Protein AF-A0A969EXJ0-F1 (afdb_monomer_lite)

Radius of gyration: 15.63 Å; chains: 1; bounding box: 26×30×43 Å

Sequence (86 aa):
MGRYRATAKHGTRTAAALDLRVINPNDRDFDASGVSLQLNLNGQRLAQAVSSQAIFVPRLGETRIQVEASTTLFDLARQLLVLQER

pLDDT: mean 79.86, std 16.06, range [34.34, 95.94]

Secondary structure (DSSP, 8-state):
------EE-SSSEEEEEEEEEEEE-SSS-EEES-EEEEEEETTEEEEEEEE---EEE-TTEEEEEEEEEEEEHHHHHHHHHHHHT-

Foldseek 3Di:
DDDWDWDDDPDFKIKTKDKDKDFAQAQAKDKDQWDWDFDDDPNHTFWIWIGRHIDIAHHRGMDIDITIIMGGPVSVVVNVVVVVVD

Structure (mmCIF, N/CA/C/O backbone):
data_AF-A0A969EXJ0-F1
#
_entry.id   AF-A0A969EXJ0-F1
#
loop_
_atom_site.group_PDB
_atom_site.id
_atom_site.type_symbol
_atom_site.label_atom_id
_atom_site.label_alt_id
_atom_site.label_comp_id
_atom_site.label_asym_id
_atom_site.label_entity_id
_atom_site.label_seq_id
_atom_site.pdbx_PDB_ins_code
_atom_site.Cartn_x
_atom_site.Cartn_y
_atom_site.Cartn_z
_atom_site.occupancy
_atom_site.B_iso_or_equiv
_atom_site.auth_seq_id
_atom_site.auth_comp_id
_atom_site.auth_asym_id
_atom_site.auth_atom_id
_atom_site.pdbx_PDB_model_num
ATOM 1 N N . MET A 1 1 ? 11.176 -13.113 7.110 1.00 34.34 1 MET A N 1
ATOM 2 C CA . MET A 1 1 ? 10.738 -12.501 8.387 1.00 34.34 1 MET A CA 1
ATOM 3 C C . MET A 1 1 ? 10.797 -10.982 8.248 1.00 34.34 1 MET A C 1
ATOM 5 O O . MET A 1 1 ? 11.849 -10.402 8.477 1.00 34.34 1 MET A O 1
ATOM 9 N N . GLY A 1 2 ? 9.710 -10.345 7.802 1.00 36.53 2 GLY A N 1
ATOM 10 C CA . GLY A 1 2 ? 9.600 -8.881 7.762 1.00 36.53 2 GLY A CA 1
ATOM 11 C C . GLY A 1 2 ? 9.108 -8.371 9.115 1.00 36.53 2 GLY A C 1
ATOM 12 O O . GLY A 1 2 ? 8.102 -8.862 9.620 1.00 36.53 2 GLY A O 1
ATOM 13 N N . ARG A 1 3 ? 9.844 -7.452 9.747 1.00 41.38 3 ARG A N 1
ATOM 14 C CA . ARG A 1 3 ? 9.422 -6.815 11.003 1.00 41.38 3 ARG A CA 1
ATOM 15 C C . ARG A 1 3 ? 8.600 -5.579 10.657 1.00 41.38 3 ARG A C 1
ATOM 17 O O . ARG A 1 3 ? 9.164 -4.558 10.283 1.00 41.38 3 ARG A O 1
ATOM 24 N N . TYR A 1 4 ? 7.285 -5.675 10.802 1.00 40.28 4 TYR A N 1
ATOM 25 C CA . TYR A 1 4 ? 6.382 -4.537 10.657 1.00 40.28 4 TYR A CA 1
ATOM 26 C C . TYR A 1 4 ? 6.293 -3.793 11.991 1.00 40.28 4 TYR A C 1
ATOM 28 O O . TYR A 1 4 ? 6.004 -4.391 13.028 1.00 40.28 4 TYR A O 1
ATOM 36 N N . ARG A 1 5 ? 6.583 -2.490 11.979 1.00 42.50 5 ARG A N 1
ATOM 37 C CA . ARG A 1 5 ? 6.524 -1.621 13.159 1.00 42.50 5 ARG A CA 1
ATOM 38 C C . ARG A 1 5 ? 5.303 -0.714 13.019 1.00 42.50 5 ARG A C 1
ATOM 40 O O . ARG A 1 5 ? 5.306 0.198 12.202 1.00 42.50 5 ARG A O 1
ATOM 47 N N . ALA A 1 6 ? 4.259 -0.990 13.793 1.00 50.12 6 ALA A N 1
ATOM 48 C CA . ALA A 1 6 ? 3.093 -0.121 13.908 1.00 50.12 6 ALA A CA 1
ATOM 49 C C . ALA A 1 6 ? 3.365 0.942 14.981 1.00 50.12 6 ALA A C 1
ATOM 51 O O . ALA A 1 6 ? 3.790 0.609 16.088 1.00 50.12 6 ALA A O 1
ATOM 52 N N . THR A 1 7 ? 3.127 2.215 14.666 1.00 47.69 7 THR A N 1
ATOM 53 C CA . THR A 1 7 ? 3.294 3.319 15.625 1.00 47.69 7 THR A CA 1
ATOM 54 C C . THR A 1 7 ? 1.923 3.932 15.884 1.00 47.69 7 THR A C 1
ATOM 56 O O . THR A 1 7 ? 1.332 4.530 14.989 1.00 47.69 7 THR A O 1
ATOM 59 N N . ALA A 1 8 ? 1.387 3.750 17.092 1.00 45.91 8 ALA A N 1
ATOM 60 C CA . ALA A 1 8 ? 0.126 4.354 17.512 1.00 45.91 8 ALA A CA 1
ATOM 61 C C . ALA A 1 8 ? 0.416 5.667 18.259 1.00 45.91 8 ALA A C 1
ATOM 63 O O . ALA A 1 8 ? 1.040 5.658 19.319 1.00 45.91 8 ALA A O 1
ATOM 64 N N . LYS A 1 9 ? -0.028 6.803 17.711 1.00 39.41 9 LYS A N 1
ATOM 65 C CA . LYS A 1 9 ? -0.110 8.085 18.430 1.00 39.41 9 LYS A CA 1
ATOM 66 C C . LYS A 1 9 ? -1.584 8.420 18.663 1.00 39.41 9 LYS A C 1
ATOM 68 O O . LYS A 1 9 ? -2.435 8.074 17.852 1.00 39.41 9 LYS A O 1
ATOM 73 N N . HIS A 1 10 ? -1.871 9.024 19.813 1.00 49.53 10 HIS A N 1
ATOM 74 C CA . HIS A 1 10 ? -3.213 9.248 20.347 1.00 49.53 10 HIS A CA 1
ATOM 75 C C . HIS A 1 10 ? -4.140 9.911 19.313 1.00 49.53 10 HIS A C 1
ATOM 77 O O . HIS A 1 10 ? -3.875 11.022 18.862 1.00 49.53 10 HIS A O 1
ATOM 83 N N . GLY A 1 11 ? -5.203 9.186 18.942 1.00 48.94 11 GLY A N 1
ATOM 84 C CA . GLY A 1 11 ? -6.179 9.564 17.916 1.00 48.94 11 GLY A CA 1
ATOM 85 C C . GLY A 1 11 ? -6.496 8.440 16.919 1.00 48.94 11 GLY A C 1
ATOM 86 O O . GLY A 1 11 ? -6.263 8.618 15.737 1.00 48.94 11 GLY A O 1
ATOM 87 N N . THR A 1 12 ? -6.996 7.285 17.392 1.00 65.38 12 THR A N 1
ATOM 88 C CA . THR A 1 12 ? -7.701 6.184 16.663 1.00 65.38 12 THR A CA 1
ATOM 89 C C . THR A 1 12 ? -7.168 5.641 15.320 1.00 65.38 12 THR A C 1
ATOM 91 O O . THR A 1 12 ? -7.793 4.740 14.758 1.00 65.38 12 THR A O 1
ATOM 94 N N . ARG A 1 13 ? -6.026 6.106 14.806 1.00 61.56 13 ARG A N 1
ATOM 95 C CA . ARG A 1 13 ? -5.484 5.739 13.494 1.00 61.56 13 ARG A CA 1
ATOM 96 C C . ARG A 1 13 ? -4.068 5.200 13.654 1.00 61.56 13 ARG A C 1
ATOM 98 O O . ARG A 1 13 ? -3.192 5.856 14.212 1.00 61.56 13 ARG A O 1
ATOM 105 N N . THR A 1 14 ? -3.853 3.982 13.185 1.00 70.62 14 THR A N 1
ATOM 106 C CA . THR A 1 14 ? -2.553 3.311 13.193 1.00 70.62 14 THR A CA 1
ATOM 107 C C . THR A 1 14 ? -2.068 3.190 11.759 1.00 70.62 14 THR A C 1
ATOM 109 O O . THR A 1 14 ? -2.833 2.788 10.888 1.00 70.62 14 THR A O 1
ATOM 112 N N . ALA A 1 15 ? -0.808 3.544 11.512 1.00 78.62 15 ALA A N 1
ATOM 113 C CA . ALA A 1 15 ? -0.166 3.319 10.225 1.00 78.62 15 ALA A CA 1
ATOM 114 C C . ALA A 1 15 ? 0.673 2.035 10.272 1.00 78.62 15 ALA A C 1
ATOM 116 O O . ALA A 1 15 ? 1.392 1.788 11.246 1.00 78.62 15 ALA A O 1
ATOM 117 N N . ALA A 1 16 ? 0.579 1.232 9.217 1.00 80.50 16 ALA A N 1
ATOM 118 C CA . ALA A 1 16 ? 1.398 0.054 8.983 1.00 80.50 16 ALA A CA 1
ATOM 119 C C . ALA A 1 16 ? 2.086 0.184 7.621 1.00 80.50 16 ALA A C 1
ATOM 121 O O . ALA A 1 16 ? 1.431 0.429 6.609 1.00 80.50 16 ALA A O 1
ATOM 122 N N . ALA A 1 17 ? 3.405 0.007 7.592 1.00 82.69 17 ALA A N 1
ATOM 123 C CA . ALA A 1 17 ? 4.144 -0.077 6.340 1.00 82.69 17 ALA A CA 1
ATOM 124 C C . ALA A 1 17 ? 3.881 -1.433 5.671 1.00 82.69 17 ALA A C 1
ATOM 126 O O . ALA A 1 17 ? 4.024 -2.476 6.311 1.00 82.69 17 ALA A O 1
ATOM 127 N N . LEU A 1 18 ? 3.512 -1.416 4.394 1.00 83.62 18 LEU A N 1
ATOM 128 C CA . LEU A 1 18 ? 3.322 -2.598 3.564 1.00 83.62 18 LEU A CA 1
ATOM 129 C C . LEU A 1 18 ? 4.358 -2.594 2.442 1.00 83.62 18 LEU A C 1
ATOM 131 O O . LEU A 1 18 ? 4.412 -1.653 1.655 1.00 83.62 18 LEU A O 1
ATOM 135 N N . ASP A 1 19 ? 5.134 -3.670 2.357 1.00 89.25 19 ASP A N 1
ATOM 136 C CA . ASP A 1 19 ? 5.984 -3.967 1.206 1.00 89.25 19 ASP A CA 1
ATOM 137 C C . ASP A 1 19 ? 5.185 -4.785 0.195 1.00 89.25 19 ASP A C 1
ATOM 139 O O . ASP A 1 19 ? 4.827 -5.938 0.452 1.00 89.25 19 ASP A O 1
ATOM 143 N N . LEU A 1 20 ? 4.901 -4.194 -0.961 1.00 87.62 20 LEU A N 1
ATOM 144 C CA . LEU A 1 20 ? 4.176 -4.843 -2.043 1.00 87.62 20 LEU A CA 1
ATOM 145 C C . LEU A 1 20 ? 5.139 -5.157 -3.179 1.00 87.62 20 LEU A C 1
ATOM 147 O O . LEU A 1 20 ? 5.926 -4.311 -3.604 1.00 87.62 20 LEU A O 1
ATOM 151 N N . ARG A 1 21 ? 5.040 -6.374 -3.710 1.00 91.81 21 ARG A N 1
ATOM 152 C CA . ARG A 1 21 ? 5.759 -6.779 -4.913 1.00 91.81 21 ARG A CA 1
ATOM 153 C C . ARG A 1 21 ? 4.794 -6.792 -6.085 1.00 91.81 21 ARG A C 1
ATOM 155 O O . ARG A 1 21 ? 3.879 -7.611 -6.114 1.00 91.81 21 ARG A O 1
ATOM 162 N N . VAL A 1 22 ? 5.010 -5.892 -7.033 1.00 89.88 22 VAL A N 1
ATOM 163 C CA . VAL A 1 22 ? 4.225 -5.808 -8.263 1.00 89.88 22 VAL A CA 1
ATOM 164 C C . VAL A 1 22 ? 4.995 -6.522 -9.359 1.00 89.88 22 VAL A C 1
ATOM 166 O O . VAL A 1 22 ? 6.154 -6.201 -9.602 1.00 89.88 22 VAL A O 1
ATOM 169 N N . ILE A 1 23 ? 4.353 -7.495 -9.997 1.00 93.25 23 ILE A N 1
ATOM 170 C CA . ILE A 1 23 ? 4.917 -8.252 -11.114 1.00 93.25 23 ILE A CA 1
ATOM 171 C C . ILE A 1 23 ? 4.178 -7.818 -12.372 1.00 93.25 23 ILE A C 1
ATOM 173 O O . ILE A 1 23 ? 2.946 -7.815 -12.390 1.00 93.25 23 ILE A O 1
ATOM 177 N N . ASN A 1 24 ? 4.924 -7.468 -13.414 1.00 95.19 24 ASN A N 1
ATOM 178 C CA . ASN A 1 24 ? 4.380 -7.148 -14.721 1.00 95.19 24 ASN A CA 1
ATOM 179 C C . ASN A 1 24 ? 4.601 -8.334 -15.672 1.00 95.19 24 ASN A C 1
ATOM 181 O O . ASN A 1 24 ? 5.679 -8.4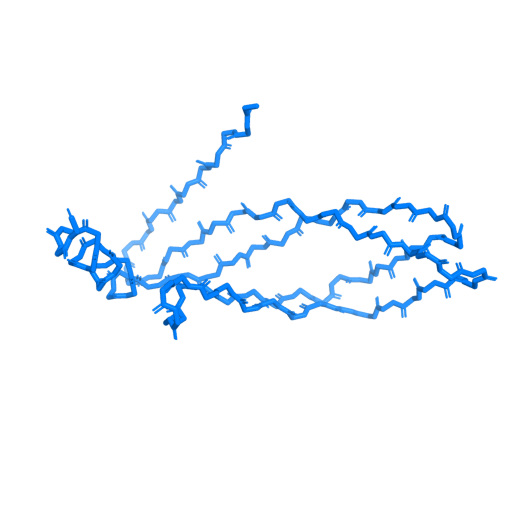62 -16.249 1.00 95.19 24 ASN A O 1
ATOM 185 N N . PRO A 1 25 ? 3.599 -9.212 -15.854 1.00 94.00 25 PRO A N 1
ATOM 186 C CA . PRO A 1 25 ? 3.712 -10.350 -16.762 1.00 94.00 25 PRO A CA 1
ATOM 187 C C . PRO A 1 25 ? 3.582 -9.947 -18.23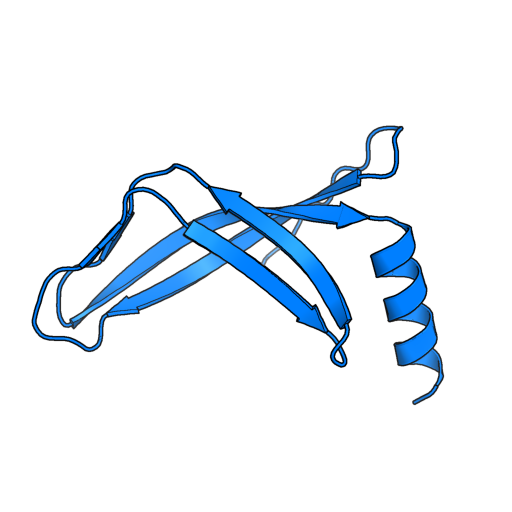9 1.00 94.00 25 PRO A C 1
ATOM 189 O O . PRO A 1 25 ? 3.664 -10.806 -19.111 1.00 94.00 25 PRO A O 1
ATOM 192 N N . ASN A 1 26 ? 3.324 -8.669 -18.534 1.00 95.75 26 ASN A N 1
ATOM 193 C CA . ASN A 1 26 ? 3.146 -8.191 -19.897 1.00 95.75 26 ASN A CA 1
ATOM 194 C C . ASN A 1 26 ? 4.491 -7.786 -20.512 1.00 95.75 26 ASN A C 1
ATOM 196 O O . ASN A 1 26 ? 5.394 -7.323 -19.816 1.00 95.75 26 ASN A O 1
ATOM 200 N N . ASP A 1 27 ? 4.581 -7.860 -21.839 1.00 95.62 27 ASP A N 1
ATOM 201 C CA . ASP A 1 27 ? 5.752 -7.411 -22.608 1.00 95.62 27 ASP A CA 1
ATOM 202 C C . ASP A 1 27 ? 5.733 -5.898 -22.913 1.00 95.62 27 ASP A C 1
ATOM 204 O O . ASP A 1 27 ? 6.156 -5.431 -23.965 1.00 95.62 27 ASP A O 1
ATOM 208 N N . ARG A 1 28 ? 5.184 -5.106 -21.993 1.00 95.94 28 ARG A N 1
ATOM 209 C CA . ARG A 1 28 ? 5.147 -3.641 -22.069 1.00 95.94 28 ARG A CA 1
ATOM 210 C C . ARG A 1 28 ? 5.418 -3.062 -20.702 1.00 95.94 28 ARG A C 1
ATOM 212 O O . ARG A 1 28 ? 4.987 -3.646 -19.710 1.00 95.94 28 ARG A O 1
ATOM 219 N N . ASP A 1 29 ? 6.083 -1.920 -20.664 1.00 94.38 29 ASP A N 1
ATOM 220 C CA . ASP A 1 29 ? 6.325 -1.211 -19.415 1.00 94.38 29 ASP A CA 1
ATOM 221 C C . ASP A 1 29 ? 5.008 -0.697 -18.820 1.00 94.38 29 ASP A C 1
ATOM 223 O O . ASP A 1 29 ? 4.030 -0.445 -19.534 1.00 94.38 29 ASP A O 1
ATOM 227 N N . PHE A 1 30 ? 4.972 -0.596 -17.493 1.00 92.19 30 PHE A N 1
ATOM 228 C CA . PHE A 1 30 ? 3.818 -0.106 -16.754 1.00 92.19 30 PHE A CA 1
ATOM 229 C C . PHE A 1 30 ? 4.210 1.099 -15.901 1.00 92.19 30 PHE A C 1
ATOM 231 O O . PHE A 1 30 ? 4.997 0.970 -14.963 1.00 92.19 30 PHE A O 1
ATOM 238 N N . ASP A 1 31 ? 3.605 2.242 -16.215 1.00 93.31 31 ASP A N 1
ATOM 239 C CA . ASP A 1 31 ? 3.745 3.501 -15.490 1.00 93.31 31 ASP A CA 1
ATOM 240 C C . ASP A 1 31 ? 2.449 3.846 -14.757 1.00 93.31 31 ASP A C 1
ATOM 242 O O . ASP A 1 31 ? 1.370 3.894 -15.354 1.00 93.31 31 ASP A O 1
ATOM 246 N N . ALA A 1 32 ? 2.550 4.132 -13.461 1.00 89.00 32 ALA A N 1
ATOM 247 C CA . ALA A 1 32 ? 1.435 4.602 -12.648 1.00 89.00 32 ALA A CA 1
ATOM 248 C C . ALA A 1 32 ? 1.843 5.824 -11.827 1.00 89.00 32 ALA A C 1
ATOM 250 O O . ALA A 1 32 ? 2.896 5.835 -11.202 1.00 89.00 32 ALA A O 1
ATOM 251 N N . SER A 1 33 ? 0.987 6.844 -11.765 1.00 91.00 33 SER A N 1
ATOM 252 C CA . SER A 1 33 ? 1.228 8.058 -10.962 1.00 91.00 33 SER A CA 1
ATOM 253 C C . SER A 1 33 ? 0.880 7.894 -9.477 1.00 91.00 33 SER A C 1
ATOM 255 O O . SER A 1 33 ? 0.985 8.842 -8.704 1.00 91.00 33 SER A O 1
ATOM 257 N N . GLY A 1 34 ? 0.416 6.713 -9.079 1.00 87.62 34 GLY A N 1
ATOM 258 C CA . GLY A 1 34 ? 0.029 6.417 -7.711 1.00 87.62 34 GLY A CA 1
ATOM 259 C C . GLY A 1 34 ? -0.602 5.039 -7.578 1.00 87.62 34 GLY A C 1
ATOM 260 O O . GLY A 1 34 ? -0.897 4.365 -8.566 1.00 87.62 34 GLY A O 1
ATOM 261 N N . VAL A 1 35 ? -0.820 4.625 -6.335 1.00 86.94 35 VAL A N 1
ATOM 262 C CA . VAL A 1 35 ? -1.418 3.339 -5.973 1.00 86.94 35 VAL A CA 1
ATOM 263 C C . VAL A 1 35 ? -2.448 3.539 -4.883 1.00 86.94 35 VAL A C 1
ATOM 265 O O . VAL A 1 35 ? -2.201 4.222 -3.891 1.00 86.94 35 VAL A O 1
ATOM 268 N N . SER A 1 36 ? -3.593 2.882 -5.043 1.00 88.75 36 SER A N 1
ATOM 269 C CA . SER A 1 36 ? -4.554 2.676 -3.967 1.00 88.75 36 SER A CA 1
ATOM 270 C C . SER A 1 36 ? -4.615 1.194 -3.630 1.00 88.75 36 SER A C 1
ATOM 272 O O . SER A 1 36 ? -4.726 0.351 -4.519 1.00 88.75 36 SER A O 1
ATOM 274 N N . LEU A 1 37 ? -4.538 0.881 -2.340 1.00 86.00 37 LEU A N 1
ATOM 275 C CA . LEU A 1 37 ? -4.648 -0.476 -1.828 1.00 86.00 37 LEU A CA 1
ATOM 276 C C . LEU A 1 37 ? -5.750 -0.535 -0.771 1.00 86.00 37 LEU A C 1
ATOM 278 O O . LEU A 1 37 ? -5.819 0.317 0.115 1.00 86.00 37 LEU A O 1
ATOM 282 N N . GLN A 1 38 ? -6.566 -1.583 -0.824 1.00 89.00 38 GLN A N 1
ATOM 283 C CA . GLN A 1 38 ? -7.490 -1.947 0.242 1.00 89.00 38 GLN A CA 1
ATOM 284 C C . GLN A 1 38 ? -7.161 -3.362 0.712 1.00 89.00 38 GLN A C 1
ATOM 286 O O . GLN A 1 38 ? -7.247 -4.314 -0.061 1.00 89.00 38 GLN A O 1
ATOM 291 N N . LEU A 1 39 ? -6.803 -3.500 1.986 1.00 85.00 39 LEU A N 1
ATOM 292 C CA . LEU A 1 39 ? -6.593 -4.794 2.618 1.00 85.00 39 LEU A CA 1
ATOM 293 C C . LEU A 1 39 ? -7.902 -5.244 3.263 1.00 85.00 39 LEU A C 1
ATOM 295 O O . LEU A 1 39 ? -8.408 -4.583 4.174 1.00 85.00 39 LEU A O 1
ATOM 299 N N . ASN A 1 40 ? -8.427 -6.374 2.799 1.00 85.25 40 ASN A N 1
ATOM 300 C CA . ASN A 1 40 ? -9.581 -7.030 3.398 1.00 85.25 40 ASN A CA 1
ATOM 301 C C . ASN A 1 40 ? -9.139 -8.321 4.084 1.00 85.25 40 ASN A C 1
ATOM 303 O O . ASN A 1 40 ? -8.377 -9.097 3.509 1.00 85.25 40 ASN A O 1
ATOM 307 N N . LEU A 1 41 ? -9.650 -8.567 5.284 1.00 82.38 41 LEU A N 1
ATOM 308 C CA . LEU A 1 41 ? -9.437 -9.790 6.042 1.00 82.38 41 LEU A CA 1
ATOM 309 C C . LEU A 1 41 ? -10.807 -10.315 6.478 1.00 82.38 41 LEU A C 1
ATOM 311 O O . LEU A 1 41 ? -11.657 -9.547 6.917 1.00 82.38 41 LEU A O 1
ATOM 315 N N . ASN A 1 42 ? -11.072 -11.605 6.253 1.00 83.56 42 ASN A N 1
ATOM 316 C CA . ASN A 1 42 ? -12.385 -12.222 6.503 1.00 83.56 42 ASN A CA 1
ATOM 317 C C . ASN A 1 42 ? -13.571 -11.474 5.850 1.00 83.56 42 ASN A C 1
ATOM 319 O O . ASN A 1 42 ? -14.651 -11.369 6.422 1.00 83.56 42 ASN A O 1
ATOM 323 N N . GLY A 1 43 ? -13.363 -10.919 4.651 1.00 82.44 43 GLY A N 1
ATOM 324 C CA . GLY A 1 43 ? -14.389 -10.160 3.924 1.00 82.44 43 GLY A CA 1
ATOM 325 C C . GLY A 1 43 ? -14.638 -8.743 4.454 1.00 82.44 43 GLY A C 1
ATOM 326 O O . GLY A 1 43 ? -15.493 -8.040 3.923 1.00 82.44 43 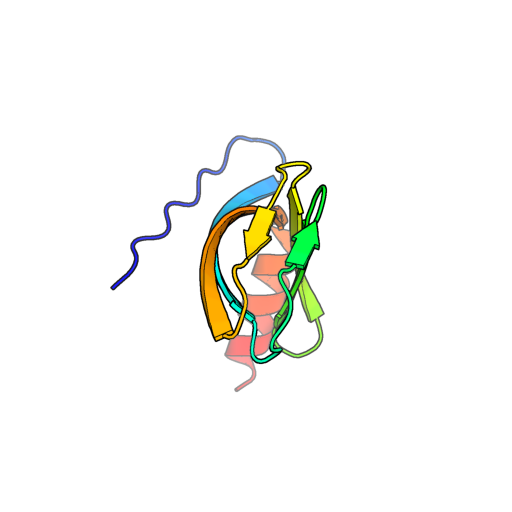GLY A O 1
ATOM 327 N N . GLN A 1 44 ? -13.887 -8.295 5.461 1.00 82.06 44 GLN A N 1
ATOM 328 C CA . GLN A 1 44 ? -14.022 -6.970 6.057 1.00 82.06 44 GLN A CA 1
ATOM 329 C C . GLN A 1 44 ? -12.769 -6.132 5.817 1.00 82.06 44 GLN A C 1
ATOM 331 O O . GLN A 1 44 ? -11.651 -6.644 5.796 1.00 82.06 44 GLN A O 1
ATOM 336 N N . ARG A 1 45 ? -12.951 -4.824 5.624 1.00 83.06 45 ARG A N 1
ATOM 337 C CA . ARG A 1 45 ? -11.838 -3.892 5.431 1.00 83.06 45 ARG A CA 1
ATOM 338 C C . ARG A 1 45 ? -11.039 -3.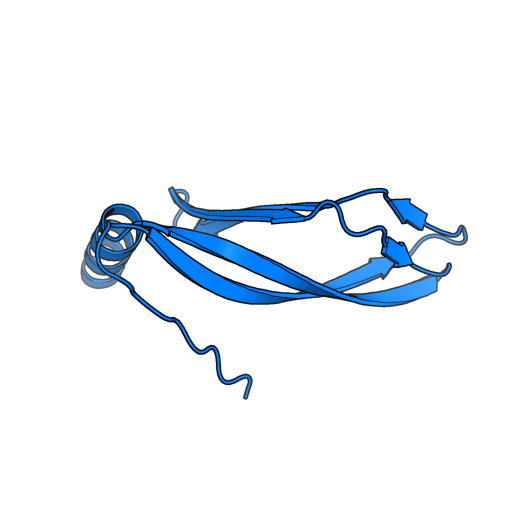780 6.727 1.00 83.06 45 ARG A C 1
ATOM 340 O O . ARG A 1 45 ? -11.597 -3.420 7.754 1.00 83.06 45 ARG A O 1
ATOM 347 N N . LEU A 1 46 ? -9.740 -4.047 6.643 1.00 83.88 46 LEU A N 1
ATOM 348 C CA . LEU A 1 46 ? -8.801 -3.906 7.754 1.00 83.88 46 LEU A CA 1
ATOM 349 C C . LEU A 1 46 ? -7.977 -2.622 7.626 1.00 83.88 46 LEU A C 1
ATOM 351 O O . LEU A 1 46 ? -7.779 -1.909 8.608 1.00 83.88 46 LEU A O 1
ATOM 355 N N . ALA A 1 47 ? -7.486 -2.337 6.416 1.00 86.06 47 ALA A N 1
ATOM 356 C CA . ALA A 1 47 ? -6.606 -1.205 6.151 1.00 86.06 47 ALA A CA 1
ATOM 357 C C . ALA A 1 47 ? -6.823 -0.631 4.748 1.00 86.06 47 ALA A C 1
ATOM 359 O O . ALA A 1 47 ? -7.239 -1.336 3.823 1.00 86.06 47 ALA A O 1
ATOM 360 N N . GLN A 1 48 ? -6.487 0.645 4.575 1.00 87.19 48 GLN A N 1
ATOM 361 C CA . GLN A 1 48 ? -6.461 1.303 3.273 1.00 87.19 48 GLN A CA 1
ATOM 362 C C . GLN A 1 48 ? -5.193 2.146 3.136 1.00 87.19 48 GLN A C 1
ATOM 364 O O . GLN A 1 48 ? -4.804 2.847 4.070 1.00 87.19 48 GLN A O 1
ATOM 369 N N . ALA A 1 49 ? -4.568 2.095 1.963 1.00 84.44 49 ALA A N 1
ATOM 370 C CA . ALA A 1 49 ? -3.415 2.909 1.605 1.00 84.44 49 ALA A CA 1
ATOM 371 C C . ALA A 1 49 ? -3.698 3.685 0.319 1.00 84.44 49 ALA A C 1
ATOM 373 O O . ALA A 1 49 ? -4.359 3.183 -0.597 1.00 84.44 49 ALA A O 1
ATOM 374 N N . VAL A 1 50 ? -3.172 4.901 0.246 1.00 87.56 50 VAL A N 1
ATOM 375 C CA . VAL A 1 50 ? -3.089 5.679 -0.990 1.00 87.56 50 VAL A CA 1
ATOM 376 C C . VAL A 1 50 ? -1.699 6.293 -1.032 1.00 87.56 50 VAL A C 1
ATOM 378 O O . VAL A 1 50 ? -1.289 6.944 -0.076 1.00 87.56 50 VAL A O 1
ATOM 381 N N . SER A 1 51 ? -0.978 6.066 -2.122 1.00 84.75 51 SER A N 1
ATOM 382 C CA . SER A 1 51 ? 0.316 6.681 -2.393 1.00 84.75 51 SER A CA 1
ATOM 383 C C . SER A 1 51 ? 0.244 7.406 -3.729 1.00 84.75 51 SER A C 1
ATOM 385 O O . SER A 1 51 ? -0.215 6.836 -4.714 1.00 84.75 51 SER A O 1
ATOM 387 N N . SER A 1 52 ? 0.695 8.656 -3.766 1.00 86.00 52 SER A N 1
ATOM 388 C CA . SER A 1 52 ? 0.870 9.440 -4.996 1.00 86.00 52 SER A CA 1
ATOM 389 C C . SER A 1 52 ? 2.281 9.297 -5.576 1.00 86.00 52 SER A C 1
ATOM 391 O O . SER A 1 52 ? 2.709 10.117 -6.384 1.00 86.00 52 SER A O 1
ATOM 393 N N . GLN A 1 53 ? 3.050 8.315 -5.101 1.00 86.06 53 GLN A N 1
ATOM 394 C CA . GLN A 1 53 ? 4.373 8.033 -5.633 1.00 86.06 53 GLN A CA 1
ATOM 395 C C . GLN A 1 53 ? 4.236 7.394 -7.013 1.00 86.06 53 GLN A C 1
ATOM 397 O O . GLN A 1 53 ? 3.508 6.413 -7.171 1.00 86.06 53 GLN A O 1
ATOM 402 N N . ALA A 1 54 ? 4.957 7.940 -7.991 1.00 87.75 54 ALA A N 1
ATOM 403 C CA . ALA A 1 54 ? 5.047 7.339 -9.310 1.00 87.75 54 ALA A CA 1
ATOM 404 C C . ALA A 1 5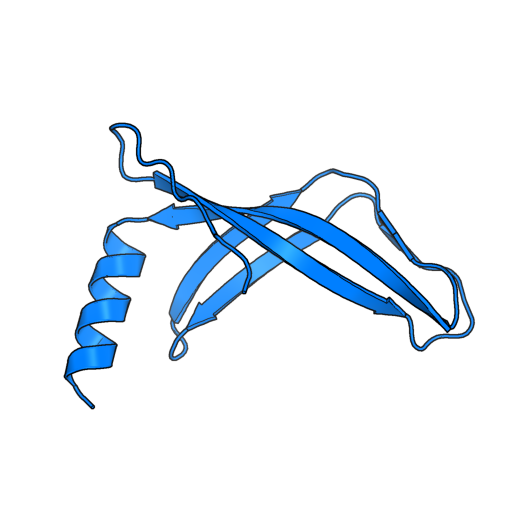4 ? 5.771 5.987 -9.235 1.00 87.75 54 ALA A C 1
ATOM 406 O O . ALA A 1 54 ? 6.759 5.833 -8.511 1.00 87.75 54 ALA A O 1
ATOM 407 N N . ILE A 1 55 ? 5.273 5.007 -9.981 1.00 89.69 55 ILE A N 1
ATOM 408 C CA . ILE A 1 55 ? 5.783 3.641 -10.007 1.00 89.69 55 ILE A CA 1
ATOM 409 C C . ILE A 1 55 ? 6.002 3.245 -11.452 1.00 89.69 55 ILE A C 1
ATOM 411 O O . ILE A 1 55 ? 5.088 3.335 -12.268 1.00 89.69 55 ILE A O 1
ATOM 415 N N . PHE A 1 56 ? 7.205 2.750 -11.710 1.00 93.56 56 PHE A N 1
ATOM 416 C CA . PHE A 1 56 ? 7.590 2.129 -12.962 1.00 93.56 56 PHE A CA 1
ATOM 417 C C . PHE A 1 56 ? 7.800 0.633 -12.725 1.00 93.56 56 PHE A C 1
ATOM 419 O O . PHE A 1 56 ? 8.531 0.232 -11.809 1.00 93.56 56 PHE A O 1
ATOM 426 N N . VAL A 1 57 ? 7.148 -0.201 -13.532 1.00 93.94 57 VAL A N 1
ATOM 427 C CA . VAL A 1 57 ? 7.351 -1.652 -13.535 1.00 93.94 57 VAL A CA 1
ATOM 428 C C . VAL A 1 57 ? 7.789 -2.080 -14.936 1.00 93.94 57 VAL A C 1
ATOM 430 O O . VAL A 1 57 ? 6.970 -2.032 -15.861 1.00 93.94 57 VAL A O 1
ATOM 433 N N . PRO A 1 58 ? 9.054 -2.503 -15.112 1.00 95.12 58 PRO A N 1
ATOM 434 C CA . PRO A 1 58 ? 9.561 -2.887 -16.423 1.00 95.12 58 PRO A CA 1
ATOM 435 C C . PRO A 1 58 ? 8.809 -4.105 -16.965 1.00 95.12 58 PRO A C 1
ATOM 437 O O . PRO A 1 58 ? 8.305 -4.934 -16.196 1.00 95.12 58 PRO A O 1
ATOM 440 N N . ARG A 1 59 ? 8.742 -4.224 -18.293 1.00 95.94 59 ARG A N 1
ATOM 441 C CA . ARG A 1 59 ? 8.171 -5.398 -18.966 1.00 95.94 59 ARG A CA 1
ATOM 442 C C . ARG A 1 59 ? 8.802 -6.698 -18.465 1.00 95.94 59 ARG A C 1
ATOM 444 O O . ARG A 1 59 ? 10.016 -6.767 -18.268 1.00 95.94 59 ARG A O 1
ATOM 451 N N . LEU A 1 60 ? 7.975 -7.729 -18.285 1.00 95.25 60 LEU A N 1
ATOM 452 C CA . LEU A 1 60 ? 8.397 -9.052 -17.801 1.00 95.25 60 LEU A CA 1
ATOM 453 C C . LEU A 1 60 ? 9.241 -8.996 -16.507 1.00 95.25 60 LEU A C 1
ATOM 455 O O . LEU A 1 60 ? 10.116 -9.835 -16.292 1.00 95.25 60 LEU A O 1
ATOM 459 N N . GLY A 1 61 ? 8.996 -7.995 -15.655 1.00 93.25 61 GLY A N 1
ATOM 460 C CA . GLY A 1 61 ? 9.798 -7.703 -14.469 1.00 93.25 61 GLY A CA 1
ATOM 461 C C . GLY A 1 61 ? 8.978 -7.528 -13.194 1.00 93.25 61 GLY A C 1
ATOM 462 O O . GLY A 1 61 ? 7.760 -7.722 -13.163 1.00 93.25 61 GLY A O 1
ATOM 463 N N . GLU A 1 62 ? 9.665 -7.153 -12.116 1.00 94.06 62 GLU A N 1
ATOM 464 C CA . GLU A 1 62 ? 9.051 -6.855 -10.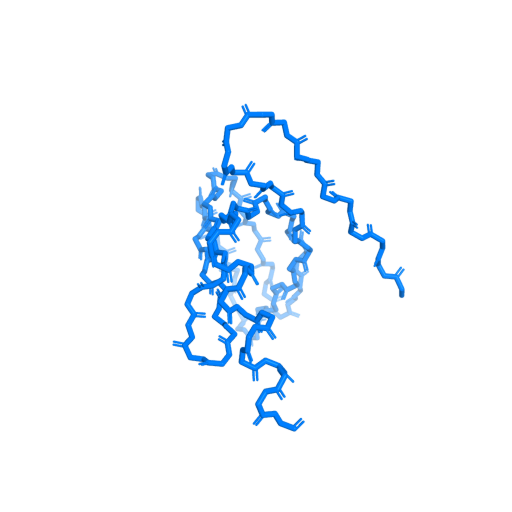824 1.00 94.06 62 GLU A CA 1
ATOM 465 C C . GLU A 1 62 ? 9.621 -5.577 -10.201 1.00 94.06 62 GLU A C 1
ATOM 467 O O . GLU A 1 62 ? 10.806 -5.278 -10.339 1.00 94.06 62 GLU A O 1
ATOM 472 N N . THR A 1 63 ? 8.775 -4.861 -9.462 1.00 91.69 63 THR A N 1
ATOM 473 C CA . THR A 1 63 ? 9.158 -3.696 -8.655 1.00 91.69 63 THR A CA 1
ATOM 474 C C . THR A 1 63 ? 8.591 -3.860 -7.246 1.00 91.69 63 THR A C 1
ATOM 476 O O . THR A 1 63 ? 7.467 -4.336 -7.060 1.00 91.69 63 THR A O 1
ATOM 479 N N . ARG A 1 64 ? 9.368 -3.467 -6.230 1.00 92.19 64 ARG A N 1
ATOM 480 C CA . ARG A 1 64 ? 8.893 -3.380 -4.842 1.00 92.19 64 ARG A CA 1
ATOM 481 C C . ARG A 1 64 ? 8.479 -1.957 -4.532 1.00 92.19 64 ARG A C 1
ATOM 483 O O . ARG A 1 64 ? 9.244 -1.030 -4.779 1.00 92.19 64 ARG A O 1
ATOM 490 N N . ILE A 1 65 ? 7.286 -1.806 -3.980 1.00 88.94 65 ILE A N 1
ATOM 491 C CA . ILE A 1 65 ? 6.739 -0.519 -3.566 1.00 88.94 65 ILE A CA 1
ATOM 492 C C . ILE A 1 65 ? 6.378 -0.607 -2.089 1.00 88.94 65 ILE A C 1
ATOM 494 O O . ILE A 1 65 ? 5.735 -1.561 -1.650 1.00 88.94 65 ILE A O 1
ATOM 498 N N . GLN A 1 66 ? 6.807 0.389 -1.325 1.00 87.62 66 GLN A N 1
ATOM 499 C CA . GLN A 1 66 ? 6.438 0.518 0.074 1.00 87.62 66 GLN A CA 1
ATOM 500 C C . GLN A 1 66 ? 5.294 1.523 0.173 1.00 87.62 66 GLN A C 1
ATOM 502 O O . GLN A 1 66 ? 5.403 2.645 -0.320 1.00 87.62 66 GLN A O 1
ATOM 507 N N . VAL A 1 67 ? 4.187 1.120 0.791 1.00 87.62 67 VAL A N 1
ATOM 508 C CA . VAL A 1 67 ? 3.034 1.999 1.019 1.00 87.62 67 VAL A CA 1
ATOM 509 C C . VAL A 1 67 ? 2.658 2.005 2.492 1.00 87.62 67 VAL A C 1
ATOM 511 O O . VAL A 1 67 ? 2.712 0.977 3.164 1.00 87.62 67 VAL A O 1
ATOM 514 N N . GLU A 1 68 ? 2.257 3.163 3.007 1.00 86.56 68 GLU A N 1
ATOM 515 C CA . GLU A 1 68 ? 1.731 3.273 4.365 1.00 86.56 68 GLU A CA 1
ATOM 516 C C . GLU A 1 68 ? 0.214 3.080 4.347 1.00 86.56 68 GLU A C 1
ATOM 518 O O . GLU A 1 68 ? -0.541 3.894 3.812 1.00 86.56 68 GLU A O 1
ATOM 523 N N . ALA A 1 69 ? -0.242 1.977 4.932 1.00 85.31 69 ALA A N 1
ATOM 524 C CA . ALA A 1 69 ? -1.655 1.708 5.122 1.00 85.31 69 ALA A CA 1
ATOM 525 C C . ALA A 1 69 ? -2.127 2.275 6.459 1.00 85.31 69 ALA A C 1
ATOM 527 O O . ALA A 1 69 ? -1.515 2.043 7.498 1.00 85.31 69 ALA A O 1
ATOM 528 N N . SER A 1 70 ? -3.246 2.993 6.436 1.00 82.19 70 SER A N 1
ATOM 529 C CA . SER A 1 70 ? -3.955 3.427 7.636 1.00 82.19 70 SER A CA 1
ATOM 530 C C . SER A 1 70 ? -5.009 2.395 8.035 1.00 82.19 70 SER A C 1
ATOM 532 O O . SER A 1 70 ? -5.813 1.962 7.208 1.00 82.19 70 SER A O 1
ATOM 534 N N . THR A 1 71 ? -5.043 2.072 9.321 1.00 81.38 71 THR A N 1
ATOM 535 C CA . THR A 1 71 ? -5.995 1.179 9.991 1.00 81.38 71 THR A CA 1
ATOM 536 C C . THR A 1 71 ? -6.616 1.905 11.183 1.00 81.38 71 THR A C 1
ATOM 538 O O . THR A 1 71 ? -6.006 2.823 11.739 1.00 81.38 71 THR A O 1
ATOM 541 N N . THR A 1 72 ? -7.812 1.491 11.605 1.00 79.75 72 THR A N 1
ATOM 542 C CA . THR A 1 72 ? -8.428 1.971 12.850 1.00 79.75 72 THR A CA 1
ATOM 543 C C . THR A 1 72 ? -8.407 0.907 13.950 1.00 79.75 72 THR A C 1
ATOM 545 O O . THR A 1 72 ? -8.368 -0.294 13.683 1.00 79.75 72 THR A O 1
ATOM 548 N N . LEU A 1 73 ? -8.467 1.342 15.214 1.00 74.62 73 LEU A N 1
ATOM 549 C CA . LEU A 1 73 ? -8.599 0.427 16.360 1.00 74.62 73 LEU A CA 1
ATOM 550 C C . LEU A 1 73 ? -9.874 -0.430 16.282 1.00 74.62 73 LEU A C 1
ATOM 552 O O . LEU A 1 73 ? -9.869 -1.573 16.729 1.00 74.62 73 LEU A O 1
ATOM 556 N N . PHE A 1 74 ? -10.950 0.108 15.703 1.00 79.00 74 PHE A N 1
ATOM 557 C CA . PHE A 1 74 ? -12.210 -0.608 15.523 1.00 79.00 74 PHE A CA 1
ATOM 558 C C . PHE A 1 74 ? -12.084 -1.744 14.499 1.00 79.00 74 PHE A C 1
ATOM 560 O O . PHE A 1 74 ? -12.541 -2.854 14.769 1.00 79.00 74 PHE A O 1
ATOM 567 N N . ASP A 1 75 ? -11.405 -1.498 13.373 1.00 78.56 75 ASP A N 1
ATOM 568 C CA . ASP A 1 75 ? -11.145 -2.528 12.358 1.00 78.56 75 ASP A CA 1
ATOM 569 C C . ASP A 1 75 ? -10.285 -3.668 12.931 1.00 78.56 75 ASP A C 1
ATOM 571 O O . ASP A 1 75 ? -10.558 -4.844 12.691 1.00 78.56 75 ASP A O 1
ATOM 575 N N . LEU A 1 76 ? -9.291 -3.333 13.764 1.00 80.50 76 LEU A N 1
ATOM 576 C CA . LEU A 1 76 ? -8.469 -4.319 14.476 1.00 80.50 76 LEU A CA 1
ATOM 577 C C . LEU A 1 76 ? -9.272 -5.123 15.505 1.00 80.50 76 LEU A C 1
ATOM 579 O O . LEU A 1 76 ? -9.159 -6.347 15.549 1.00 80.50 76 LEU A O 1
ATOM 583 N N . ALA A 1 77 ? -10.083 -4.456 16.330 1.00 83.06 77 ALA A N 1
ATOM 584 C CA . ALA A 1 77 ? -10.899 -5.118 17.347 1.00 83.06 77 ALA A CA 1
ATOM 585 C C . ALA A 1 77 ? -11.898 -6.097 16.717 1.00 83.06 77 ALA A C 1
ATOM 587 O O . ALA A 1 77 ? -12.029 -7.231 17.173 1.00 83.06 77 ALA A O 1
ATOM 588 N N . ARG A 1 78 ? -12.548 -5.692 15.620 1.00 81.06 78 ARG A N 1
ATOM 589 C CA . ARG A 1 78 ? -13.455 -6.563 14.869 1.00 81.06 78 ARG A CA 1
ATOM 590 C C . ARG A 1 78 ? -12.729 -7.793 14.324 1.00 81.06 78 ARG A C 1
ATOM 592 O O . ARG A 1 78 ? -13.246 -8.901 14.430 1.00 81.06 78 ARG A O 1
ATOM 599 N N . GLN A 1 79 ? -11.517 -7.614 13.801 1.00 80.62 79 GLN A N 1
ATOM 600 C CA . GLN A 1 79 ? -10.714 -8.725 13.304 1.00 80.62 79 GLN A CA 1
ATOM 601 C C . GLN A 1 79 ? -10.357 -9.737 14.402 1.00 80.62 79 GLN A C 1
ATOM 603 O O . GLN A 1 79 ? -10.374 -10.940 14.147 1.00 80.62 79 GLN A O 1
ATOM 608 N N . LEU A 1 80 ? -10.040 -9.268 15.612 1.00 83.06 80 LEU A N 1
ATOM 609 C CA . LEU A 1 80 ? -9.742 -10.147 16.744 1.00 83.06 80 LEU A CA 1
ATOM 610 C C . LEU A 1 80 ? -10.958 -10.985 17.149 1.00 83.06 80 LEU A C 1
ATOM 612 O O . LEU A 1 80 ? -10.806 -12.185 17.350 1.00 83.06 80 LEU A O 1
ATOM 616 N N . LEU A 1 81 ? -12.156 -10.394 17.181 1.00 83.00 81 LEU A N 1
ATOM 617 C CA . LEU A 1 81 ? -13.394 -11.124 17.483 1.00 83.00 81 LEU A CA 1
ATOM 618 C C . LEU A 1 81 ? -13.655 -12.248 16.469 1.00 83.00 81 LEU A C 1
ATOM 620 O O . LEU A 1 81 ? -13.920 -13.378 16.864 1.00 83.00 81 LEU A O 1
ATOM 624 N N . VAL A 1 82 ? -13.483 -11.982 15.168 1.00 80.00 82 VAL A N 1
ATOM 625 C CA . VAL A 1 82 ? -13.671 -13.004 14.117 1.00 80.00 82 VAL A CA 1
ATOM 626 C C . VAL A 1 82 ? -12.644 -14.141 14.218 1.00 80.00 82 VAL A C 1
ATOM 628 O O . VAL A 1 82 ? -12.933 -15.271 13.835 1.00 80.00 82 VAL A O 1
ATOM 631 N N . LEU A 1 83 ? -11.434 -13.866 14.715 1.00 76.94 83 LEU A N 1
ATOM 632 C CA . LEU A 1 83 ? -10.420 -14.903 14.937 1.00 76.94 83 LEU A CA 1
ATOM 633 C C . LEU A 1 83 ? -10.730 -15.795 16.148 1.00 76.94 83 LEU A C 1
ATOM 635 O O . LEU A 1 83 ? -10.248 -16.920 16.174 1.00 76.94 83 LEU A O 1
ATOM 639 N N . GLN A 1 84 ? -11.500 -15.312 17.129 1.00 73.81 84 GLN A N 1
ATOM 640 C CA . GLN A 1 84 ? -11.889 -16.090 18.313 1.00 73.81 84 GLN A CA 1
ATOM 641 C C . GLN A 1 84 ? -13.085 -17.014 18.066 1.00 73.81 84 GLN A C 1
ATOM 643 O O . GLN A 1 84 ? -13.265 -17.980 18.800 1.00 73.81 84 GLN A O 1
ATOM 648 N N . GLU A 1 85 ? -13.891 -16.741 17.042 1.00 63.91 85 GLU A N 1
ATOM 649 C CA . GLU A 1 85 ? -15.028 -17.585 16.655 1.00 63.91 85 GLU A CA 1
ATOM 650 C C . GLU A 1 85 ? -14.629 -18.754 15.726 1.00 63.91 85 GLU A C 1
ATOM 652 O O . GLU A 1 85 ? -15.471 -19.298 15.009 1.00 63.91 85 GLU A O 1
ATOM 657 N N . ARG A 1 86 ? -13.348 -19.150 15.717 1.00 52.56 86 ARG A N 1
ATOM 658 C CA . ARG A 1 86 ? -12.823 -20.286 14.945 1.00 52.56 86 ARG A CA 1
ATOM 659 C C . ARG A 1 86 ? -12.074 -21.295 15.796 1.00 52.56 86 ARG A C 1
ATOM 661 O O . ARG A 1 86 ? -11.330 -20.867 16.701 1.00 52.56 86 ARG A O 1
#